Protein AF-A0A7V9D3R2-F1 (afdb_monomer_lite)

Foldseek 3Di:
DDQLVVLCVVVVFDWDADPPRQKIWGDDPQKIKIKGQDPPLQFIWIWIPHPVTRDIDTDSHNNCRVVVNVVSSVVVVVVVVVVVVVVVVVVVVPDDDDD

Sequence (99 aa):
MTRLAEALQALGLEGEVGLAGRWVKVGEDRCPVYVYEAARGGGYYSWCGCPEARTVQFYRDATEAIQAGLHRAAGRTTVEAMDAAAMEGVVSSQKQPAK

Radius of gyration: 18.87 Å; chains: 1; bounding box: 69×19×42 Å

Secondary structure (DSSP, 8-state):
--HHHHHHHHTT--EEEEGGGTEEEES-TTS-EEEEEPGGG--EEEEESSTT----EEESSHHHHHHHHHHHHHHHHHHHHHHHHHHHHHHTT------

Structure (mmCIF, N/CA/C/O backbone):
data_AF-A0A7V9D3R2-F1
#
_entry.id   AF-A0A7V9D3R2-F1
#
loop_
_atom_site.group_PDB
_atom_site.id
_atom_site.type_symbol
_atom_site.label_atom_id
_atom_site.label_alt_id
_atom_site.label_comp_id
_atom_site.label_asym_id
_atom_site.label_entity_id
_atom_site.label_seq_id
_atom_site.pdbx_PDB_ins_code
_atom_site.Cartn_x
_atom_site.Cartn_y
_atom_site.Cartn_z
_atom_site.occupancy
_atom_site.B_iso_or_equiv
_atom_site.auth_seq_id
_atom_site.auth_comp_id
_atom_site.auth_asym_id
_atom_site.auth_atom_id
_atom_site.pdbx_PDB_model_num
ATOM 1 N N . MET A 1 1 ? -8.752 9.040 10.294 1.00 62.16 1 MET A N 1
ATOM 2 C CA . MET A 1 1 ? -7.932 8.788 9.088 1.00 62.16 1 MET A CA 1
ATOM 3 C C . MET A 1 1 ? -8.448 7.517 8.427 1.00 62.16 1 MET A C 1
ATOM 5 O O . MET A 1 1 ? -9.215 6.811 9.069 1.00 62.16 1 MET A O 1
ATOM 9 N N . THR A 1 2 ? -8.136 7.256 7.155 1.00 84.38 2 THR A N 1
ATOM 10 C CA . THR A 1 2 ? -8.453 5.950 6.546 1.00 84.38 2 THR A CA 1
ATOM 11 C C . THR A 1 2 ? -7.391 4.924 6.912 1.00 84.38 2 THR A C 1
ATOM 13 O O . THR A 1 2 ? -6.254 5.295 7.193 1.00 84.38 2 THR A O 1
ATOM 16 N N . ARG A 1 3 ? -7.735 3.635 6.823 1.00 89.38 3 ARG A N 1
ATOM 17 C CA . ARG A 1 3 ? -6.828 2.536 7.186 1.00 89.38 3 ARG A CA 1
ATOM 18 C C . ARG A 1 3 ? -5.516 2.554 6.400 1.00 89.38 3 ARG A C 1
ATOM 20 O O . ARG A 1 3 ? -4.470 2.236 6.949 1.00 89.38 3 ARG A O 1
ATOM 27 N N . LEU A 1 4 ? -5.557 2.962 5.130 1.00 90.69 4 LEU A N 1
ATOM 28 C CA . LEU A 1 4 ? -4.349 3.116 4.314 1.00 90.69 4 LEU A CA 1
ATOM 29 C C . LEU A 1 4 ? -3.485 4.307 4.751 1.00 90.69 4 LEU A C 1
ATOM 31 O O . LEU A 1 4 ? -2.264 4.186 4.785 1.00 90.69 4 LEU A O 1
ATOM 35 N N . ALA A 1 5 ? -4.096 5.440 5.112 1.00 90.75 5 ALA A N 1
ATOM 36 C CA . ALA A 1 5 ? -3.357 6.596 5.621 1.00 90.75 5 ALA A CA 1
ATOM 37 C C . ALA A 1 5 ? -2.721 6.299 6.992 1.00 90.75 5 ALA A C 1
ATOM 39 O O . ALA A 1 5 ? -1.582 6.683 7.242 1.00 90.75 5 ALA A O 1
ATOM 40 N N . GLU A 1 6 ? -3.431 5.565 7.854 1.00 92.12 6 GLU A N 1
ATOM 41 C CA . GLU A 1 6 ? -2.910 5.082 9.138 1.00 92.12 6 GLU A CA 1
ATOM 42 C C . GLU A 1 6 ? -1.745 4.106 8.937 1.00 92.12 6 GLU A C 1
ATOM 44 O O . GLU A 1 6 ? -0.722 4.232 9.605 1.00 92.12 6 GLU A O 1
ATOM 49 N N . ALA A 1 7 ? -1.857 3.180 7.978 1.00 93.06 7 ALA A N 1
ATOM 50 C CA . ALA A 1 7 ? -0.786 2.241 7.655 1.00 93.06 7 ALA A CA 1
ATOM 51 C C . ALA A 1 7 ? 0.473 2.948 7.121 1.00 93.06 7 ALA A C 1
ATOM 53 O O . ALA A 1 7 ? 1.578 2.602 7.530 1.00 93.06 7 ALA A O 1
ATOM 54 N N . LEU A 1 8 ? 0.330 3.968 6.265 1.00 92.31 8 LEU A N 1
ATOM 55 C CA . LEU A 1 8 ? 1.468 4.784 5.816 1.00 92.31 8 LEU A CA 1
ATOM 56 C C . LEU A 1 8 ? 2.170 5.474 6.987 1.00 92.31 8 LEU A C 1
ATOM 58 O O . LEU A 1 8 ? 3.393 5.402 7.100 1.00 92.31 8 LEU A O 1
ATOM 62 N N . GLN A 1 9 ? 1.398 6.096 7.881 1.00 92.62 9 GLN A N 1
ATOM 63 C CA . GLN A 1 9 ? 1.948 6.782 9.046 1.00 92.62 9 GLN A CA 1
ATOM 64 C C . GLN A 1 9 ? 2.643 5.808 10.007 1.00 92.62 9 GLN A C 1
ATOM 66 O O . GLN A 1 9 ? 3.741 6.099 10.475 1.00 92.62 9 GLN A O 1
ATOM 71 N N . ALA A 1 10 ? 2.045 4.642 10.266 1.00 92.75 10 ALA A N 1
ATOM 72 C CA . ALA A 1 10 ? 2.629 3.608 11.121 1.00 92.75 10 ALA A CA 1
ATOM 73 C C . ALA A 1 10 ? 3.935 3.035 10.548 1.00 92.75 10 ALA A C 1
ATOM 75 O O . ALA A 1 10 ? 4.834 2.670 11.303 1.00 92.75 10 ALA A O 1
ATOM 76 N N . LEU A 1 11 ? 4.049 2.981 9.218 1.00 91.50 11 LEU A N 1
ATOM 77 C CA . LEU A 1 11 ? 5.259 2.556 8.516 1.00 91.50 11 LEU A CA 1
ATOM 78 C C . LEU A 1 11 ? 6.296 3.679 8.346 1.00 91.50 11 LEU A C 1
ATOM 80 O O . LEU A 1 11 ? 7.393 3.405 7.866 1.00 91.50 11 LEU A O 1
ATOM 84 N N . GLY A 1 12 ? 5.971 4.923 8.717 1.00 92.56 12 GLY A N 1
ATOM 85 C CA . GLY A 1 12 ? 6.846 6.080 8.510 1.00 92.56 12 GLY A CA 1
ATOM 86 C C . GLY A 1 12 ? 7.110 6.381 7.031 1.00 92.56 12 GLY A C 1
ATOM 87 O O . GLY A 1 12 ? 8.186 6.865 6.692 1.00 92.56 12 GLY A O 1
ATOM 88 N N . LEU A 1 13 ? 6.162 6.049 6.151 1.00 90.88 13 LEU A N 1
ATOM 89 C CA . LEU A 1 13 ? 6.302 6.198 4.705 1.00 90.88 13 LEU A CA 1
ATOM 90 C C . LEU A 1 13 ? 5.624 7.474 4.211 1.00 90.88 13 LEU A C 1
ATOM 92 O O . LEU A 1 13 ? 4.482 7.768 4.567 1.00 90.88 13 LEU A O 1
ATOM 96 N N . GLU A 1 14 ? 6.301 8.177 3.309 1.00 89.38 14 GLU A N 1
ATOM 97 C CA . GLU A 1 14 ? 5.696 9.239 2.512 1.00 89.38 14 GLU A CA 1
ATOM 98 C C . GLU A 1 14 ? 5.039 8.639 1.265 1.00 89.38 14 GLU A C 1
ATOM 100 O O . GLU A 1 14 ? 5.620 7.809 0.562 1.00 89.38 14 GLU A O 1
ATOM 105 N N . GLY A 1 15 ? 3.800 9.045 0.996 1.00 88.19 15 GLY A N 1
ATOM 106 C CA . GLY A 1 15 ? 3.023 8.531 -0.121 1.00 88.19 15 GLY A CA 1
ATOM 107 C C . GLY A 1 15 ? 1.867 9.447 -0.486 1.00 88.19 15 GLY A C 1
ATOM 108 O O . GLY A 1 15 ? 1.350 10.199 0.341 1.00 88.19 15 GLY A O 1
ATOM 109 N N . GLU A 1 16 ? 1.447 9.367 -1.741 1.00 92.56 16 GLU A N 1
ATOM 110 C CA . GLU A 1 16 ? 0.256 10.055 -2.218 1.00 92.56 16 GLU A CA 1
ATOM 111 C C . GLU A 1 16 ? -0.981 9.274 -1.776 1.00 92.56 16 GLU A C 1
ATOM 113 O O . GLU A 1 16 ? -1.058 8.062 -1.972 1.00 92.56 16 GLU A O 1
ATOM 118 N N . VAL A 1 17 ? -1.957 9.967 -1.192 1.00 91.56 17 VAL A N 1
ATOM 119 C CA . VAL A 1 17 ? -3.233 9.393 -0.760 1.00 91.56 17 VAL A CA 1
ATOM 120 C C . VAL A 1 17 ? -4.347 10.020 -1.587 1.00 91.56 17 VAL A C 1
ATOM 122 O O . VAL A 1 17 ? -4.489 11.241 -1.607 1.00 91.56 17 VAL A O 1
ATOM 125 N N . GLY A 1 18 ? -5.184 9.205 -2.227 1.00 89.38 18 GLY A N 1
ATOM 126 C CA . GLY A 1 18 ? -6.269 9.707 -3.066 1.00 89.38 18 GLY A CA 1
ATOM 127 C C . GLY A 1 18 ? -7.600 8.986 -2.869 1.00 89.38 18 GLY A C 1
ATOM 128 O O . GLY A 1 18 ? -7.734 8.046 -2.084 1.00 89.38 18 GLY A O 1
ATOM 129 N N . LEU A 1 19 ? -8.626 9.481 -3.573 1.00 85.69 19 LEU A N 1
ATOM 130 C CA . LEU A 1 19 ? -10.004 8.960 -3.546 1.00 85.69 19 LEU A CA 1
ATOM 131 C C . LEU A 1 19 ? -10.533 8.813 -2.108 1.00 85.69 19 LEU A C 1
ATOM 133 O O . LEU A 1 19 ? -10.922 7.732 -1.671 1.00 85.69 19 LEU A O 1
ATOM 137 N N . ALA A 1 20 ? -10.477 9.915 -1.355 1.00 85.75 20 ALA A N 1
ATOM 138 C CA . ALA A 1 20 ? -10.862 9.974 0.057 1.00 85.75 20 ALA A CA 1
ATOM 139 C C . ALA A 1 20 ? -10.141 8.938 0.947 1.00 85.75 20 ALA A C 1
ATOM 141 O O . ALA A 1 20 ? -10.707 8.461 1.925 1.00 85.75 20 ALA A O 1
ATOM 142 N N . GLY A 1 21 ? -8.900 8.582 0.599 1.00 85.50 21 GLY A N 1
ATOM 143 C CA . GLY A 1 21 ? -8.068 7.655 1.361 1.00 85.50 21 GLY A CA 1
ATOM 144 C C . GLY A 1 21 ? -8.256 6.180 1.026 1.00 85.50 21 GLY A C 1
ATOM 145 O O . GLY A 1 21 ? -7.801 5.339 1.800 1.00 85.50 21 GLY A O 1
ATOM 146 N N . ARG A 1 22 ? -8.907 5.869 -0.103 1.00 88.69 22 ARG A N 1
ATOM 147 C CA . ARG A 1 22 ? -9.087 4.495 -0.601 1.00 88.69 22 ARG A CA 1
ATOM 148 C C . ARG A 1 22 ? -7.954 3.988 -1.471 1.00 88.69 22 ARG A C 1
ATOM 150 O O . ARG A 1 22 ? -7.923 2.797 -1.762 1.00 88.69 22 ARG A O 1
ATOM 157 N N . TRP A 1 23 ? -7.052 4.849 -1.916 1.00 92.50 23 TRP A N 1
ATOM 158 C CA . TRP A 1 23 ? -5.829 4.381 -2.546 1.00 92.50 23 TRP A CA 1
ATOM 159 C C . TRP A 1 23 ? -4.629 5.172 -2.078 1.00 92.50 23 TRP A C 1
ATOM 161 O O . TRP A 1 23 ? -4.751 6.336 -1.688 1.00 92.50 23 TRP A O 1
ATOM 171 N N . VAL A 1 24 ? -3.483 4.508 -2.140 1.00 94.06 24 VAL A N 1
ATOM 172 C CA . VAL A 1 24 ? -2.184 5.107 -1.874 1.00 94.06 24 VAL A CA 1
ATOM 173 C C . VAL A 1 24 ? -1.180 4.720 -2.944 1.00 94.06 24 VAL A C 1
ATOM 175 O O . VAL A 1 24 ? -1.242 3.612 -3.483 1.00 94.06 24 VAL A O 1
ATOM 178 N N . LYS A 1 25 ? -0.260 5.634 -3.241 1.00 94.19 25 LYS A N 1
ATOM 179 C CA . LYS A 1 25 ? 0.940 5.393 -4.042 1.00 94.19 25 LYS A CA 1
ATOM 180 C C . LYS A 1 25 ? 2.168 5.694 -3.195 1.00 94.19 25 LYS A C 1
ATOM 182 O O . LYS A 1 25 ? 2.253 6.756 -2.588 1.00 94.19 25 LYS A O 1
ATOM 187 N N . VAL A 1 26 ? 3.109 4.762 -3.174 1.00 91.81 26 VAL A N 1
ATOM 188 C CA . VAL A 1 26 ? 4.319 4.794 -2.341 1.00 91.81 26 VAL A CA 1
ATOM 189 C C . VAL A 1 26 ? 5.526 4.342 -3.163 1.00 91.81 26 VAL A C 1
ATOM 191 O O . VAL A 1 26 ? 5.384 3.483 -4.029 1.00 91.81 26 VAL A O 1
ATOM 194 N N . GLY A 1 27 ? 6.714 4.879 -2.884 1.00 85.00 27 GLY A N 1
ATOM 195 C CA . GLY A 1 27 ? 7.950 4.550 -3.610 1.00 85.00 27 GLY A CA 1
ATOM 196 C C . GLY A 1 27 ? 8.286 5.507 -4.764 1.00 85.00 27 GLY A C 1
ATOM 197 O O . GLY A 1 27 ? 7.512 6.405 -5.090 1.00 85.00 27 GLY A O 1
ATOM 198 N N . GLU A 1 28 ? 9.471 5.322 -5.353 1.00 73.88 28 GLU A N 1
ATOM 199 C CA . GLU A 1 28 ? 10.061 6.231 -6.350 1.00 73.88 28 GLU A CA 1
ATOM 200 C C . GLU A 1 28 ? 9.435 6.124 -7.753 1.00 73.88 28 GLU A C 1
ATOM 202 O O . GLU A 1 28 ? 8.794 5.131 -8.106 1.00 73.88 28 GLU A O 1
ATOM 207 N N . ASP A 1 29 ? 9.690 7.135 -8.595 1.00 69.50 29 ASP A N 1
ATOM 208 C CA . ASP A 1 29 ? 9.084 7.301 -9.924 1.00 69.50 29 ASP A CA 1
ATOM 209 C C . ASP A 1 29 ? 9.287 6.123 -10.889 1.00 69.50 29 ASP A C 1
ATOM 211 O O . ASP A 1 29 ? 8.436 5.894 -11.750 1.00 69.50 29 ASP A O 1
ATOM 215 N N . ARG A 1 30 ? 10.372 5.344 -10.762 1.00 74.06 30 ARG A N 1
ATOM 216 C CA . ARG A 1 30 ? 10.617 4.199 -11.663 1.00 74.06 30 ARG A CA 1
ATOM 217 C C . ARG A 1 30 ? 9.699 3.010 -11.389 1.00 74.06 30 ARG A C 1
ATOM 219 O O . ARG A 1 30 ? 9.314 2.319 -12.327 1.00 74.06 30 ARG A O 1
ATOM 226 N N . CYS A 1 31 ? 9.346 2.773 -10.127 1.00 82.94 31 CYS A N 1
ATOM 227 C CA . CYS A 1 31 ? 8.573 1.604 -9.705 1.00 82.94 31 CYS A CA 1
ATOM 228 C C . CYS A 1 31 ? 7.658 1.937 -8.517 1.00 82.94 31 CYS A C 1
ATOM 230 O O . CYS A 1 31 ? 7.837 1.406 -7.417 1.00 82.94 31 CYS A O 1
ATOM 232 N N . PRO A 1 32 ? 6.654 2.805 -8.728 1.00 89.94 32 PRO A N 1
ATOM 233 C CA . PRO A 1 32 ? 5.710 3.142 -7.679 1.00 89.94 32 PRO A CA 1
ATOM 234 C C . PRO A 1 32 ? 4.837 1.936 -7.325 1.00 89.94 32 PRO A C 1
ATOM 236 O O . PRO A 1 32 ? 4.372 1.195 -8.193 1.00 89.94 32 PRO A O 1
ATOM 239 N N . VAL A 1 33 ? 4.573 1.764 -6.039 1.00 92.31 33 VAL A N 1
ATOM 240 C CA . VAL A 1 33 ? 3.657 0.767 -5.489 1.00 92.31 33 VAL A CA 1
ATOM 241 C C . VAL A 1 33 ? 2.309 1.420 -5.271 1.00 92.31 33 VAL A C 1
ATOM 243 O O . VAL A 1 33 ? 2.224 2.478 -4.657 1.00 92.31 33 VAL A O 1
ATOM 246 N N . TYR A 1 34 ? 1.253 0.764 -5.728 1.00 93.69 34 TYR A N 1
ATOM 247 C CA . TYR A 1 34 ? -0.116 1.217 -5.549 1.00 93.69 34 TYR A CA 1
ATOM 248 C C . TYR A 1 34 ? -0.874 0.227 -4.681 1.00 93.69 34 TYR A C 1
ATOM 250 O O . TYR A 1 34 ? -0.793 -0.984 -4.900 1.00 93.69 34 TYR A O 1
ATOM 258 N N . VAL A 1 35 ? -1.641 0.746 -3.727 1.00 94.56 35 VAL A N 1
ATOM 259 C CA . VAL A 1 35 ? -2.544 -0.056 -2.903 1.00 94.56 35 VAL A CA 1
ATOM 260 C C . VAL A 1 35 ? -3.935 0.553 -2.938 1.00 94.56 35 VAL A C 1
ATOM 262 O O . VAL A 1 35 ? -4.094 1.751 -2.724 1.00 94.56 35 VAL A O 1
ATOM 265 N N . TYR A 1 36 ? -4.943 -0.273 -3.203 1.00 94.50 36 TYR A N 1
ATOM 266 C CA . TYR A 1 36 ? -6.349 0.111 -3.268 1.00 94.50 36 TYR A CA 1
ATOM 267 C C . TYR A 1 36 ? -7.171 -0.681 -2.254 1.00 94.50 36 TYR A C 1
ATOM 269 O O . TYR A 1 36 ? -7.128 -1.911 -2.232 1.00 94.50 36 TYR A O 1
ATOM 277 N N . GLU A 1 37 ? -7.961 0.011 -1.443 1.00 93.88 37 GLU A N 1
ATOM 278 C CA . GLU A 1 37 ? -8.914 -0.595 -0.520 1.00 93.88 37 GLU A CA 1
ATOM 279 C C . GLU A 1 37 ? -10.164 -1.070 -1.272 1.00 93.88 37 GLU A C 1
ATOM 281 O O . GLU A 1 37 ? -10.902 -0.286 -1.876 1.00 93.88 37 GLU A O 1
ATOM 286 N N . ALA A 1 38 ? -10.436 -2.373 -1.200 1.00 89.81 38 ALA A N 1
ATOM 287 C CA . ALA A 1 38 ? -11.638 -2.965 -1.760 1.00 89.81 38 ALA A CA 1
ATOM 288 C C . ALA A 1 38 ? -12.902 -2.381 -1.106 1.00 89.81 38 ALA A C 1
ATOM 290 O O . ALA A 1 38 ? -12.941 -2.077 0.089 1.00 89.81 38 ALA A O 1
ATOM 291 N N . ALA A 1 39 ? -13.984 -2.272 -1.880 1.00 83.50 39 ALA A N 1
ATOM 292 C CA . ALA A 1 39 ? -15.246 -1.745 -1.373 1.00 83.50 39 ALA A CA 1
ATOM 293 C C . ALA A 1 39 ? -15.717 -2.486 -0.104 1.00 83.50 39 ALA A C 1
ATOM 295 O O . ALA A 1 39 ? -15.592 -3.705 0.007 1.00 83.50 39 ALA A O 1
ATOM 296 N N . ARG A 1 40 ? -16.298 -1.726 0.838 1.00 78.50 40 ARG A N 1
ATOM 297 C CA . ARG A 1 40 ? -16.827 -2.217 2.127 1.00 78.50 40 ARG A CA 1
ATOM 298 C C . ARG A 1 40 ? -15.779 -2.883 3.037 1.00 78.50 40 ARG A C 1
ATOM 300 O O . ARG A 1 40 ? -16.138 -3.749 3.827 1.00 78.50 40 ARG A O 1
ATOM 307 N N . GLY A 1 41 ? -14.507 -2.487 2.945 1.00 76.50 41 GLY A N 1
ATOM 308 C CA . GLY A 1 41 ? -13.451 -3.017 3.815 1.00 76.50 41 GLY A CA 1
ATOM 309 C C . GLY A 1 41 ? -13.134 -4.488 3.540 1.00 76.50 41 GLY A C 1
ATOM 310 O O . GLY A 1 41 ? -12.716 -5.212 4.441 1.00 76.50 41 GLY A O 1
ATOM 311 N N . GLY A 1 42 ? -13.362 -4.946 2.303 1.00 86.75 42 GLY A N 1
ATOM 312 C CA . GLY A 1 42 ? -13.156 -6.340 1.906 1.00 86.75 42 GLY A CA 1
ATOM 313 C C . GLY A 1 42 ? -11.692 -6.791 1.925 1.00 86.75 42 GLY A C 1
ATOM 314 O O . GLY A 1 42 ? -11.444 -7.994 1.889 1.00 86.75 42 GLY A O 1
ATOM 315 N N . GLY A 1 43 ? -10.750 -5.849 2.003 1.00 92.88 43 GLY A N 1
ATOM 316 C CA . GLY A 1 43 ? -9.304 -6.058 1.981 1.00 92.88 43 GLY A CA 1
ATOM 317 C C . GLY A 1 43 ? -8.628 -5.038 1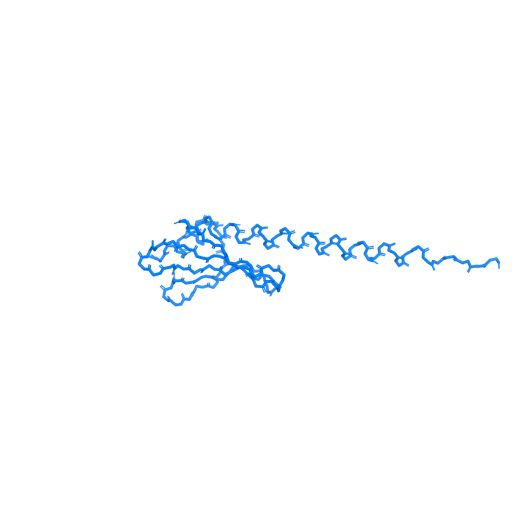.068 1.00 92.88 43 GLY A C 1
ATOM 318 O O . GLY A 1 43 ? -9.198 -3.984 0.780 1.00 92.88 43 GLY A O 1
ATOM 319 N N . TYR A 1 44 ? -7.433 -5.366 0.591 1.00 95.81 44 TYR A N 1
ATOM 320 C CA . TYR A 1 44 ? -6.574 -4.449 -0.151 1.00 95.81 44 TYR A CA 1
ATOM 321 C C . TYR A 1 44 ? -5.947 -5.144 -1.350 1.00 95.81 44 TYR A C 1
ATOM 323 O O . TYR A 1 44 ? -5.480 -6.275 -1.252 1.00 95.81 44 TYR A O 1
ATOM 331 N N . TYR A 1 45 ? -5.914 -4.449 -2.478 1.00 93.88 45 TYR A N 1
ATOM 332 C CA . TYR A 1 45 ? -5.200 -4.875 -3.671 1.00 93.88 45 TYR A CA 1
ATOM 333 C C . TYR A 1 45 ? -3.912 -4.081 -3.791 1.00 93.88 45 TYR A C 1
ATOM 335 O O . TYR A 1 45 ? -3.952 -2.859 -3.718 1.00 93.88 45 TYR A O 1
ATOM 343 N N . SER A 1 46 ? -2.789 -4.761 -3.991 1.00 93.94 46 SER A N 1
ATOM 344 C CA . SER A 1 46 ? -1.471 -4.145 -4.143 1.00 93.94 46 SER A CA 1
ATOM 345 C C . SER A 1 46 ? -0.839 -4.573 -5.460 1.00 93.94 46 SER A C 1
ATOM 347 O O . SER A 1 46 ? -0.864 -5.756 -5.816 1.00 93.94 46 SER A O 1
ATOM 349 N N . TRP A 1 47 ? -0.278 -3.616 -6.195 1.00 91.25 47 TRP A N 1
ATOM 350 C CA . TRP A 1 47 ? 0.431 -3.853 -7.451 1.00 91.25 47 TRP A CA 1
ATOM 351 C C . TRP A 1 47 ? 1.577 -2.861 -7.629 1.00 91.25 47 TRP A C 1
ATOM 353 O O . TRP A 1 47 ? 1.597 -1.790 -7.022 1.00 91.25 47 TRP A O 1
ATOM 363 N N . CYS A 1 48 ? 2.543 -3.231 -8.467 1.00 89.06 48 CYS A N 1
ATOM 364 C CA . CYS A 1 48 ? 3.661 -2.363 -8.805 1.00 89.06 48 CYS A CA 1
ATOM 365 C C . CYS A 1 48 ? 3.454 -1.725 -10.184 1.00 89.06 48 CYS A C 1
ATOM 367 O O . CYS A 1 48 ? 2.896 -2.344 -11.094 1.00 89.06 48 CYS A O 1
ATOM 369 N N . GLY A 1 49 ? 3.908 -0.483 -10.332 1.00 83.00 49 GLY A N 1
ATOM 370 C CA . GLY A 1 49 ? 3.912 0.265 -11.583 1.00 83.00 49 GLY A CA 1
ATOM 371 C C . GLY A 1 49 ? 4.964 -0.211 -12.586 1.00 83.00 49 GLY A C 1
ATOM 372 O O . GLY A 1 49 ? 4.839 0.131 -13.761 1.00 83.00 49 GLY A O 1
ATOM 373 N N . CYS A 1 50 ? 5.954 -1.019 -12.172 1.00 79.62 50 CYS A N 1
ATOM 374 C CA . CYS A 1 50 ? 6.941 -1.559 -13.109 1.00 79.62 50 CYS A CA 1
ATOM 375 C C . CYS A 1 50 ? 6.236 -2.425 -14.178 1.00 79.62 50 CYS A C 1
ATOM 377 O O . CYS A 1 50 ? 5.415 -3.281 -13.821 1.00 79.62 50 CYS A O 1
ATOM 379 N N . PRO A 1 51 ? 6.574 -2.283 -15.473 1.00 68.38 51 PRO A N 1
ATOM 380 C CA . PRO A 1 51 ? 5.933 -3.025 -16.563 1.00 68.38 51 PRO A CA 1
ATOM 381 C C . PRO A 1 51 ? 6.017 -4.553 -16.404 1.00 68.38 51 PRO A C 1
ATOM 383 O O . PRO A 1 51 ? 5.093 -5.259 -16.800 1.00 68.38 51 PRO A O 1
ATOM 386 N N . GLU A 1 52 ? 7.063 -5.059 -15.751 1.00 64.25 52 GLU A N 1
ATOM 387 C CA . GLU A 1 52 ? 7.299 -6.490 -15.516 1.00 64.25 52 GLU A CA 1
ATOM 388 C C . GLU A 1 52 ? 6.630 -7.043 -14.243 1.00 64.25 52 GLU A C 1
ATOM 390 O O . GLU A 1 52 ? 6.621 -8.253 -14.019 1.00 64.25 52 GLU A O 1
ATOM 395 N N . ALA A 1 53 ? 6.07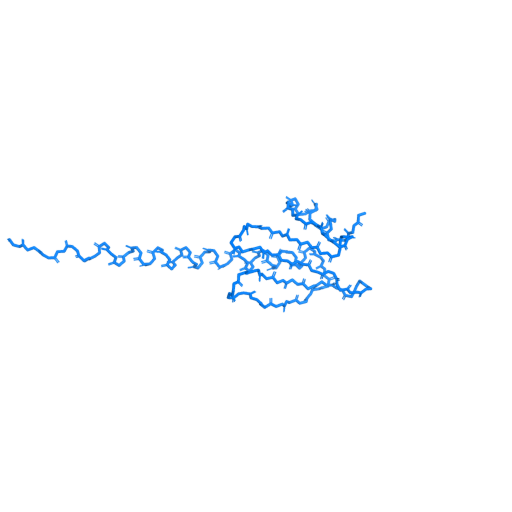8 -6.171 -13.389 1.00 60.22 53 ALA A N 1
ATOM 396 C CA . ALA A 1 53 ? 5.575 -6.508 -12.053 1.00 60.22 53 ALA A CA 1
ATOM 397 C C . ALA A 1 53 ? 4.100 -6.120 -11.843 1.00 60.22 53 ALA A C 1
ATOM 399 O O . ALA A 1 53 ? 3.647 -5.949 -10.707 1.00 60.22 53 ALA A O 1
ATOM 400 N N . ARG A 1 54 ? 3.326 -6.040 -12.934 1.00 67.69 54 ARG A N 1
ATOM 401 C CA . ARG A 1 54 ? 1.881 -5.729 -12.951 1.00 67.69 54 ARG A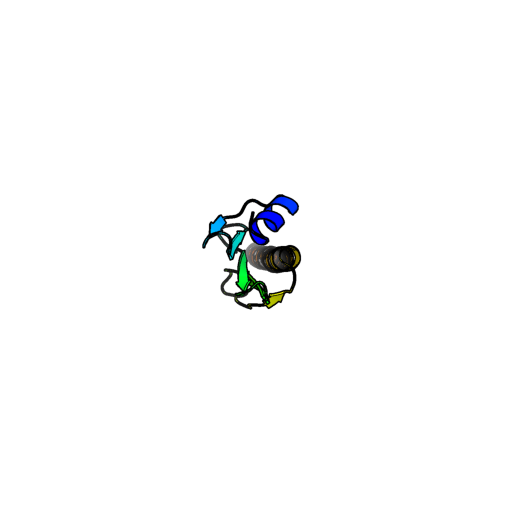 CA 1
ATOM 402 C C . ARG A 1 54 ? 0.976 -6.801 -12.322 1.00 67.69 54 ARG A C 1
ATOM 404 O O . ARG A 1 54 ? -0.232 -6.810 -12.552 1.00 67.69 54 ARG A O 1
ATOM 411 N N . THR A 1 55 ? 1.523 -7.705 -11.519 1.00 83.12 55 THR A N 1
ATOM 412 C CA . THR A 1 55 ? 0.726 -8.692 -10.793 1.00 83.12 55 THR A CA 1
ATOM 413 C C . THR A 1 55 ? 0.000 -8.011 -9.641 1.00 83.12 55 THR A C 1
ATOM 415 O O . THR A 1 55 ? 0.621 -7.539 -8.687 1.00 83.12 55 THR A O 1
ATOM 418 N N . VAL A 1 56 ? -1.327 -7.990 -9.728 1.00 90.50 56 VAL A N 1
ATOM 419 C CA . VAL A 1 56 ? -2.205 -7.557 -8.640 1.00 90.50 56 VAL A CA 1
ATOM 420 C C . VAL A 1 56 ? -2.322 -8.691 -7.627 1.00 90.50 56 VAL A C 1
ATOM 422 O O . VAL A 1 56 ? -2.626 -9.824 -7.996 1.00 90.50 56 VAL A O 1
ATOM 425 N N . GLN A 1 57 ? -2.099 -8.391 -6.350 1.00 93.12 57 GLN A N 1
ATOM 426 C CA . GLN A 1 57 ? -2.289 -9.341 -5.252 1.00 93.12 57 GLN A CA 1
ATOM 427 C C . GLN A 1 57 ? -3.250 -8.781 -4.208 1.00 93.12 57 GLN A C 1
ATOM 429 O O . GLN A 1 57 ? -3.300 -7.571 -3.989 1.00 93.12 57 GLN A O 1
ATOM 434 N N . PHE A 1 58 ? -4.017 -9.672 -3.582 1.00 94.44 58 PHE A N 1
ATOM 435 C CA . PHE A 1 58 ? -4.991 -9.338 -2.550 1.00 94.44 58 PHE A CA 1
ATOM 436 C C . PHE A 1 58 ? -4.447 -9.649 -1.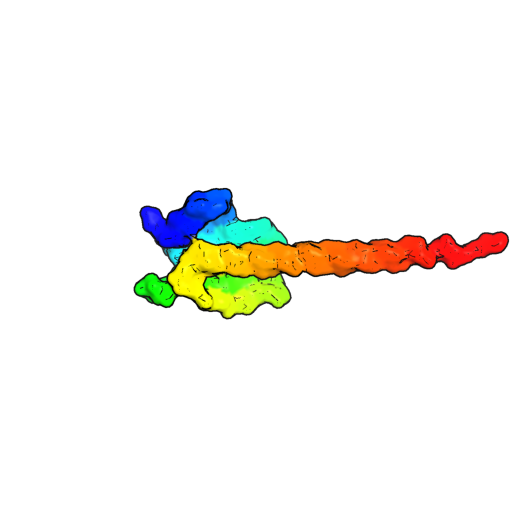154 1.00 94.44 58 PHE A C 1
ATOM 438 O O . PHE A 1 58 ? -3.854 -10.704 -0.941 1.00 94.44 58 PHE A O 1
ATOM 445 N N . TYR A 1 59 ? -4.739 -8.763 -0.206 1.00 94.94 59 TYR A N 1
ATOM 446 C CA . TYR A 1 59 ? -4.340 -8.848 1.193 1.00 94.94 59 TYR A CA 1
ATOM 447 C C . TYR A 1 59 ? -5.506 -8.483 2.106 1.00 94.94 59 TYR A C 1
ATOM 449 O O . TYR A 1 59 ? -6.402 -7.717 1.739 1.00 94.94 59 TYR A O 1
ATOM 457 N N . ARG A 1 60 ? -5.499 -9.024 3.326 1.00 94.19 60 ARG A N 1
ATOM 458 C CA . ARG A 1 60 ? -6.501 -8.681 4.348 1.00 94.19 60 ARG A CA 1
ATOM 459 C C . ARG A 1 60 ? -6.119 -7.437 5.139 1.00 94.19 60 ARG A C 1
ATOM 461 O O . ARG A 1 60 ? -7.015 -6.746 5.619 1.00 94.19 60 ARG A O 1
ATOM 468 N N . ASP A 1 61 ? -4.827 -7.151 5.229 1.00 94.00 61 ASP A N 1
ATOM 469 C CA . ASP A 1 61 ? -4.278 -6.035 5.984 1.00 94.00 61 ASP A CA 1
ATOM 470 C C . ASP A 1 61 ? -3.643 -4.968 5.074 1.00 94.00 61 ASP A C 1
ATOM 472 O O . ASP A 1 61 ? -3.082 -5.271 4.019 1.00 94.00 61 ASP A O 1
ATOM 476 N N . ALA A 1 62 ? -3.766 -3.703 5.485 1.00 92.56 62 ALA A N 1
ATOM 477 C CA . ALA A 1 62 ? -3.260 -2.555 4.734 1.00 92.56 62 ALA A CA 1
ATOM 478 C C . ALA A 1 62 ? -1.728 -2.491 4.764 1.00 92.56 62 ALA A C 1
ATOM 480 O O . ALA A 1 62 ? -1.092 -2.240 3.740 1.00 92.56 62 ALA A O 1
ATOM 481 N N . THR A 1 63 ? -1.146 -2.735 5.936 1.00 95.12 63 THR A N 1
ATOM 482 C CA . THR A 1 63 ? 0.301 -2.713 6.172 1.00 95.12 63 THR A CA 1
ATOM 483 C C . THR A 1 63 ? 0.968 -3.813 5.363 1.00 95.12 63 THR A C 1
ATOM 485 O O . THR A 1 63 ? 1.930 -3.551 4.642 1.00 95.12 63 THR A O 1
ATOM 488 N N . GLU A 1 64 ? 0.399 -5.020 5.406 1.00 94.88 64 GLU A N 1
ATOM 489 C CA . GLU A 1 64 ? 0.861 -6.166 4.622 1.00 94.88 64 GLU A CA 1
ATOM 490 C C . GLU A 1 64 ? 0.840 -5.861 3.116 1.00 94.88 64 GLU A C 1
ATOM 492 O O . GLU A 1 64 ? 1.826 -6.096 2.418 1.00 94.88 64 GLU A O 1
ATOM 497 N N . ALA A 1 65 ? -0.247 -5.265 2.613 1.00 94.62 65 ALA A N 1
ATOM 498 C CA . ALA A 1 65 ? -0.373 -4.906 1.202 1.00 94.62 65 ALA A CA 1
ATOM 499 C C . ALA A 1 65 ? 0.704 -3.906 0.742 1.00 94.62 65 ALA A C 1
ATOM 501 O O . ALA A 1 65 ? 1.260 -4.049 -0.356 1.00 94.62 65 ALA A O 1
ATOM 502 N N . ILE A 1 66 ? 1.002 -2.904 1.577 1.00 93.38 66 ILE A N 1
ATOM 503 C CA . ILE A 1 66 ? 2.029 -1.887 1.315 1.00 93.38 66 ILE A CA 1
ATOM 504 C C . ILE A 1 66 ? 3.423 -2.521 1.353 1.00 93.38 66 ILE A C 1
ATOM 506 O O . ILE A 1 66 ? 4.182 -2.395 0.390 1.00 93.38 66 ILE A O 1
ATOM 510 N N . GLN A 1 67 ? 3.749 -3.258 2.417 1.00 93.00 67 GLN A N 1
ATOM 511 C CA . GLN A 1 67 ? 5.054 -3.904 2.583 1.00 93.00 67 GLN A CA 1
ATOM 512 C C . GLN A 1 67 ? 5.335 -4.923 1.479 1.00 93.00 67 GLN A C 1
ATOM 514 O O . GLN A 1 67 ? 6.424 -4.923 0.906 1.00 93.00 67 GLN A O 1
ATOM 519 N N . ALA A 1 68 ? 4.355 -5.758 1.128 1.00 91.12 68 ALA A N 1
ATOM 520 C CA . ALA A 1 68 ? 4.509 -6.741 0.063 1.00 91.12 68 ALA A CA 1
ATOM 521 C C . ALA A 1 68 ? 4.731 -6.069 -1.300 1.00 91.12 68 ALA A C 1
ATOM 523 O O . ALA A 1 68 ? 5.540 -6.541 -2.100 1.00 91.12 68 ALA A O 1
ATOM 524 N N . GLY A 1 69 ? 4.043 -4.953 -1.561 1.00 90.38 69 GLY A N 1
ATOM 525 C CA . GLY A 1 69 ? 4.267 -4.148 -2.757 1.00 90.38 69 GLY A CA 1
ATOM 526 C C . GLY A 1 69 ? 5.687 -3.582 -2.819 1.00 90.38 69 GLY A C 1
ATOM 527 O O . GLY A 1 69 ? 6.370 -3.763 -3.827 1.00 90.38 69 GLY A O 1
ATOM 528 N N . LEU A 1 70 ? 6.161 -2.978 -1.725 1.00 89.31 70 LEU A N 1
ATOM 529 C CA . LEU A 1 70 ? 7.516 -2.425 -1.624 1.00 89.31 70 LEU A CA 1
ATOM 530 C C . LEU A 1 70 ? 8.595 -3.500 -1.746 1.00 89.31 70 LEU A C 1
ATOM 532 O O . LEU A 1 70 ? 9.573 -3.303 -2.459 1.00 89.31 70 LEU A O 1
ATOM 536 N N . HIS A 1 71 ? 8.403 -4.659 -1.116 1.00 88.12 71 HIS A N 1
ATOM 537 C CA . HIS A 1 71 ? 9.337 -5.777 -1.218 1.00 88.12 71 HIS A CA 1
ATOM 538 C C . HIS A 1 71 ? 9.492 -6.255 -2.669 1.00 88.12 71 HIS A C 1
ATOM 540 O O . HIS A 1 71 ? 10.608 -6.481 -3.136 1.00 88.12 71 HIS A O 1
ATOM 546 N N . ARG A 1 72 ? 8.383 -6.343 -3.418 1.00 84.94 72 ARG A N 1
ATOM 547 C CA . ARG A 1 72 ? 8.418 -6.687 -4.848 1.00 84.94 72 ARG A CA 1
ATOM 548 C C . ARG A 1 72 ? 9.105 -5.619 -5.695 1.00 84.94 72 ARG A C 1
ATOM 550 O O . ARG A 1 72 ? 9.806 -5.979 -6.636 1.00 84.94 72 ARG A O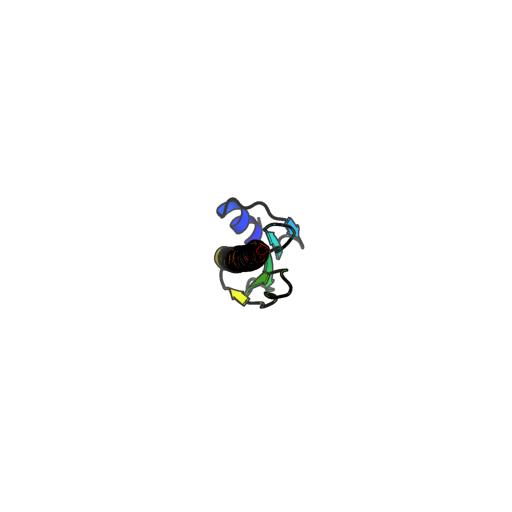 1
ATOM 557 N N . ALA A 1 73 ? 8.904 -4.340 -5.380 1.00 83.69 73 ALA A N 1
ATOM 558 C CA . ALA A 1 73 ? 9.592 -3.246 -6.059 1.00 83.69 73 ALA A CA 1
ATOM 559 C C . ALA A 1 73 ? 11.110 -3.290 -5.788 1.00 83.69 73 ALA A C 1
ATOM 561 O O . ALA A 1 73 ? 11.903 -3.269 -6.725 1.00 83.69 73 ALA A O 1
ATOM 562 N N . ALA A 1 74 ? 11.519 -3.464 -4.527 1.00 80.94 74 ALA A N 1
ATOM 563 C CA . ALA A 1 74 ? 12.923 -3.519 -4.120 1.00 80.94 74 ALA A CA 1
ATOM 564 C C . ALA A 1 74 ? 13.680 -4.725 -4.700 1.00 80.94 74 ALA A C 1
ATOM 566 O O . ALA A 1 74 ? 14.813 -4.581 -5.154 1.00 80.94 74 ALA A O 1
ATOM 567 N N . GLY A 1 75 ? 13.047 -5.904 -4.734 1.00 70.94 75 GLY A N 1
ATOM 568 C CA . GLY A 1 75 ? 13.643 -7.109 -5.318 1.00 70.94 75 GLY A CA 1
ATOM 569 C C . GLY A 1 75 ? 13.895 -7.021 -6.828 1.00 70.94 75 GLY A C 1
ATOM 570 O O . GLY A 1 75 ? 14.597 -7.869 -7.367 1.00 70.94 75 GLY A O 1
ATOM 571 N N . AR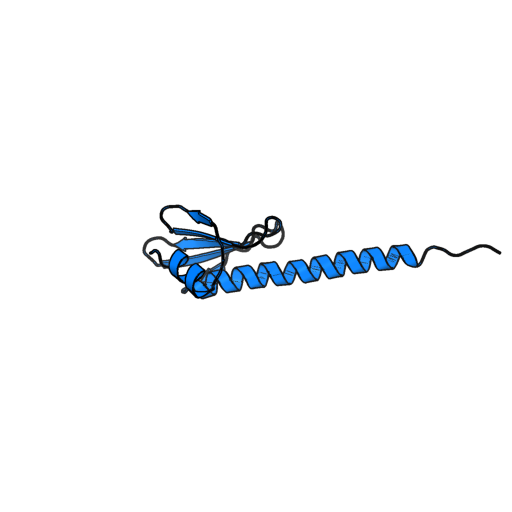G A 1 76 ? 13.337 -6.019 -7.521 1.00 67.06 76 ARG A N 1
ATOM 572 C CA . ARG A 1 76 ? 13.578 -5.767 -8.950 1.00 67.06 76 ARG A CA 1
ATOM 573 C C . ARG A 1 76 ? 14.674 -4.735 -9.173 1.00 67.06 76 ARG A C 1
ATOM 575 O O . ARG A 1 76 ? 15.515 -4.966 -10.031 1.00 67.06 76 ARG A O 1
ATOM 582 N N . THR A 1 77 ? 14.749 -3.692 -8.345 1.00 58.94 77 THR A N 1
ATOM 583 C CA . THR A 1 77 ? 15.864 -2.731 -8.377 1.00 58.94 77 THR A CA 1
ATOM 584 C C . THR A 1 77 ? 17.217 -3.428 -8.219 1.00 58.94 77 THR A C 1
ATOM 586 O O . THR A 1 77 ? 18.183 -3.058 -8.879 1.00 58.94 77 THR A O 1
ATOM 589 N N . THR A 1 78 ? 17.302 -4.466 -7.382 1.00 58.12 78 THR A N 1
ATOM 590 C CA . THR A 1 78 ? 18.531 -5.258 -7.228 1.00 58.12 78 THR A CA 1
ATOM 591 C C . THR A 1 78 ? 18.830 -6.137 -8.439 1.00 58.12 78 THR A C 1
ATOM 593 O O . THR A 1 78 ? 19.989 -6.233 -8.824 1.00 58.12 78 THR A O 1
ATOM 596 N N . VAL A 1 79 ? 17.820 -6.741 -9.074 1.00 55.78 79 VAL A N 1
ATOM 597 C CA . VAL A 1 79 ? 18.020 -7.550 -10.290 1.00 55.78 79 VAL A CA 1
ATOM 598 C C . VAL A 1 79 ? 18.422 -6.669 -11.472 1.00 55.78 79 VAL A C 1
ATOM 600 O O . VAL A 1 79 ? 19.384 -7.003 -12.151 1.00 55.78 79 VAL A O 1
ATOM 603 N N . GLU A 1 80 ? 17.781 -5.516 -11.673 1.00 51.78 80 GLU A N 1
ATOM 604 C CA . GLU A 1 80 ? 18.180 -4.550 -12.707 1.00 51.78 80 GLU A CA 1
ATOM 605 C C . GLU A 1 80 ? 19.579 -3.970 -12.448 1.00 51.78 80 GLU A C 1
ATOM 607 O O . GLU A 1 80 ? 20.356 -3.808 -13.385 1.00 51.78 80 GLU A O 1
ATOM 612 N N . ALA A 1 81 ? 19.949 -3.705 -11.188 1.00 54.66 81 ALA A N 1
ATOM 613 C CA . ALA A 1 81 ? 21.307 -3.273 -10.849 1.00 54.66 81 ALA A CA 1
ATOM 614 C C . ALA A 1 81 ? 22.355 -4.368 -11.125 1.00 54.66 81 ALA A C 1
ATOM 616 O O . ALA A 1 81 ? 23.460 -4.062 -11.571 1.00 54.66 81 ALA A O 1
ATOM 617 N N . MET A 1 82 ? 22.017 -5.640 -10.889 1.00 52.66 82 MET A N 1
ATOM 618 C CA . MET A 1 82 ? 22.891 -6.771 -11.212 1.00 52.66 82 MET A CA 1
ATOM 619 C C . MET A 1 82 ? 22.984 -7.017 -12.724 1.00 52.66 82 MET A C 1
ATOM 621 O O . MET A 1 82 ? 24.071 -7.329 -13.203 1.00 52.66 82 MET A O 1
ATOM 625 N N . ASP A 1 83 ? 21.896 -6.829 -13.476 1.00 47.06 83 ASP A N 1
ATOM 626 C CA . ASP A 1 83 ? 21.878 -6.957 -14.940 1.00 47.06 83 ASP A CA 1
ATOM 627 C C . ASP A 1 83 ? 22.673 -5.818 -15.608 1.00 47.06 83 ASP A C 1
ATOM 629 O O . ASP A 1 83 ? 23.540 -6.064 -16.448 1.00 47.06 83 ASP A O 1
ATOM 633 N N . ALA A 1 84 ? 22.503 -4.576 -15.137 1.00 52.19 84 ALA A N 1
ATOM 634 C CA . ALA A 1 84 ? 23.301 -3.431 -15.577 1.00 52.19 84 ALA A CA 1
ATOM 635 C C . ALA A 1 84 ? 24.800 -3.613 -15.267 1.00 52.19 84 ALA A C 1
ATOM 637 O O . ALA A 1 84 ? 25.639 -3.412 -16.145 1.00 52.19 84 ALA A O 1
ATOM 638 N N . ALA A 1 85 ? 25.154 -4.067 -14.057 1.00 54.59 85 ALA A N 1
ATOM 639 C CA . ALA A 1 85 ? 26.547 -4.349 -13.697 1.00 54.59 85 ALA A CA 1
ATOM 640 C C . ALA A 1 85 ? 27.144 -5.522 -14.503 1.00 54.59 85 ALA A C 1
ATOM 642 O O . ALA A 1 85 ? 28.327 -5.499 -14.853 1.00 54.59 85 ALA A O 1
ATOM 643 N N . ALA A 1 86 ? 26.338 -6.534 -14.845 1.00 55.72 86 ALA A N 1
ATOM 644 C CA . ALA A 1 86 ? 26.762 -7.639 -15.702 1.00 55.72 86 ALA A CA 1
ATOM 645 C C . ALA A 1 86 ? 27.024 -7.183 -17.152 1.00 55.72 86 ALA A C 1
ATOM 647 O O . ALA A 1 86 ? 27.979 -7.656 -17.775 1.00 55.72 86 ALA A O 1
ATOM 648 N N . MET A 1 87 ? 26.248 -6.224 -17.673 1.00 51.44 87 MET A N 1
ATOM 649 C CA . MET A 1 87 ? 26.497 -5.624 -18.990 1.00 51.44 87 MET A CA 1
ATOM 650 C C . MET A 1 87 ? 27.695 -4.657 -19.012 1.00 51.44 87 MET A C 1
ATOM 652 O O . MET A 1 87 ? 28.348 -4.537 -20.045 1.00 51.44 87 MET A O 1
ATOM 656 N N . GLU A 1 88 ? 28.068 -4.010 -17.906 1.00 52.06 88 GLU A N 1
ATOM 657 C CA . GLU A 1 88 ? 29.310 -3.211 -17.862 1.00 52.06 88 GLU A CA 1
ATOM 658 C C . GLU A 1 88 ? 30.576 -4.083 -17.743 1.00 52.06 88 GLU A C 1
ATOM 660 O O . GLU A 1 88 ? 31.639 -3.736 -18.271 1.00 52.06 88 GLU A O 1
ATOM 665 N N . GLY A 1 89 ? 30.465 -5.272 -17.139 1.00 50.22 89 GLY A N 1
ATOM 666 C CA . GLY A 1 89 ? 31.557 -6.248 -17.057 1.00 50.22 89 GLY A CA 1
ATOM 667 C C . GLY A 1 89 ? 31.977 -6.851 -18.407 1.00 50.22 89 GLY A C 1
ATOM 668 O O . GLY A 1 89 ? 33.142 -7.221 -18.575 1.00 50.22 89 GLY A O 1
ATOM 669 N N . VAL A 1 90 ? 31.076 -6.910 -19.398 1.00 50.84 90 VAL A N 1
ATOM 670 C CA . VAL A 1 90 ? 31.389 -7.463 -20.733 1.00 50.84 90 VAL A CA 1
ATOM 671 C C . VAL A 1 90 ? 32.138 -6.469 -21.633 1.00 50.84 90 VAL A C 1
ATOM 673 O O . VAL A 1 90 ? 32.911 -6.883 -22.497 1.00 50.84 90 VAL A O 1
ATOM 676 N N . VAL A 1 91 ? 31.981 -5.159 -21.405 1.00 51.34 91 VAL A N 1
ATOM 677 C CA . VAL A 1 91 ? 32.630 -4.109 -22.216 1.00 51.34 91 VAL A CA 1
ATOM 678 C C . VAL A 1 91 ? 34.103 -3.903 -21.833 1.00 51.34 91 VAL A C 1
ATOM 680 O O . VAL A 1 91 ? 34.907 -3.521 -22.683 1.00 51.34 91 VAL A O 1
ATOM 683 N N . SER A 1 92 ? 34.512 -4.235 -20.601 1.00 50.19 92 SER A N 1
ATOM 684 C CA . SER A 1 92 ? 35.920 -4.111 -20.171 1.00 50.19 92 SER A CA 1
ATOM 685 C C . SER A 1 92 ? 36.850 -5.238 -20.650 1.00 50.19 92 SER A C 1
ATOM 687 O O . SER A 1 92 ? 38.064 -5.052 -20.656 1.00 50.19 92 SER A O 1
ATOM 689 N N . SER A 1 93 ? 36.329 -6.390 -21.095 1.00 51.88 93 SER A N 1
ATOM 690 C CA . SER A 1 93 ? 37.163 -7.527 -21.543 1.00 51.88 93 SER A CA 1
ATOM 691 C C . SER A 1 93 ? 37.536 -7.523 -23.036 1.00 51.88 93 SER A C 1
ATOM 693 O O . SER A 1 93 ? 38.268 -8.406 -23.474 1.00 51.88 93 SER A O 1
ATOM 695 N N . GLN A 1 94 ? 37.099 -6.540 -23.836 1.00 54.62 94 GLN A N 1
ATOM 696 C CA . GLN A 1 94 ? 37.364 -6.500 -25.290 1.00 54.62 94 GLN A CA 1
ATOM 697 C C . GLN A 1 94 ? 38.452 -5.501 -25.734 1.00 54.62 94 GLN A C 1
ATOM 699 O O . GLN A 1 94 ? 38.415 -5.004 -26.859 1.00 54.62 94 GLN A O 1
ATOM 704 N N . LYS A 1 95 ? 39.458 -5.200 -24.897 1.00 50.06 95 LYS A N 1
ATOM 705 C CA . LYS A 1 95 ? 40.594 -4.348 -25.310 1.00 50.06 95 LYS A CA 1
ATOM 706 C C . LYS A 1 95 ? 41.965 -5.016 -25.164 1.00 50.06 95 LYS A C 1
ATOM 708 O O . LYS A 1 95 ? 42.855 -4.499 -24.504 1.00 50.06 95 LYS A O 1
ATOM 713 N N . GLN A 1 96 ? 42.149 -6.138 -25.852 1.00 54.56 96 GLN A N 1
ATOM 714 C CA . GLN A 1 96 ? 43.425 -6.554 -26.461 1.00 54.56 96 GLN A CA 1
ATOM 715 C C . GLN A 1 96 ? 43.080 -7.146 -27.839 1.00 54.56 96 GLN A C 1
ATOM 717 O O . GLN A 1 96 ? 42.022 -7.768 -27.930 1.00 54.56 96 GLN A O 1
ATOM 722 N N . PRO A 1 97 ? 43.881 -6.983 -28.915 1.00 57.25 97 PRO A N 1
ATOM 723 C CA . PRO A 1 97 ? 45.346 -6.870 -28.963 1.00 57.25 97 PRO A CA 1
ATOM 724 C C . PRO A 1 97 ? 45.803 -5.631 -29.795 1.00 57.25 97 PRO A C 1
ATOM 726 O O . PRO A 1 97 ? 44.979 -4.891 -30.314 1.00 57.25 97 PRO A O 1
ATOM 729 N N . ALA A 1 98 ? 47.078 -5.255 -29.886 1.00 44.91 98 ALA A N 1
ATOM 730 C CA . ALA A 1 98 ? 48.034 -5.880 -30.792 1.00 44.91 98 ALA A CA 1
ATOM 731 C C . ALA A 1 98 ? 49.465 -5.370 -30.543 1.00 44.91 98 ALA A C 1
ATOM 733 O O . ALA A 1 98 ? 49.688 -4.173 -30.394 1.00 44.91 98 ALA A O 1
ATOM 734 N N . LYS A 1 99 ? 50.348 -6.371 -30.478 1.00 43.84 99 LYS A N 1
ATOM 735 C CA . LYS A 1 99 ? 51.778 -6.472 -30.802 1.00 43.84 99 LYS A CA 1
ATOM 736 C C . LYS A 1 99 ? 52.556 -5.211 -31.186 1.00 43.84 99 LYS A C 1
ATOM 738 O O . LYS A 1 99 ? 52.170 -4.554 -32.174 1.00 43.84 99 LYS A O 1
#

pLDDT: mean 79.02, std 16.63, range [43.84, 95.81]